Protein AF-A0AA37X378-F1 (afdb_monomer_lite)

InterPro domains:
  IPR056098 Acb2/Tad1, hairpin domain [PF24729] (28-90)

Secondary structure (DSSP, 8-state):
--PPPP-----S----------EEPPPSSTTPPPEEHHHHHHHHHHHHHHHHHHHHHHHHHT-TTS-HHHHHHHHHHHHHHHHHHHHHHH---PPP---

Organism: NCBI:txid1756042

Structure (mmCIF, N/CA/C/O backbone):
data_AF-A0AA37X378-F1
#
_entry.id   AF-A0AA37X378-F1
#
loop_
_atom_site.group_PDB
_atom_site.id
_atom_site.type_symbol
_atom_site.label_atom_id
_atom_site.label_alt_id
_atom_site.label_comp_id
_atom_site.label_asym_id
_atom_site.label_entity_id
_atom_site.label_seq_id
_atom_site.pdbx_PDB_ins_code
_atom_site.Cartn_x
_atom_site.Cartn_y
_atom_site.Cartn_z
_atom_site.occupancy
_atom_site.B_iso_or_equiv
_atom_site.auth_seq_id
_atom_site.auth_comp_id
_atom_site.auth_asym_id
_atom_site.auth_atom_id
_atom_site.pdbx_PDB_model_num
ATOM 1 N N . MET A 1 1 ? 43.327 53.742 -23.580 1.00 50.75 1 MET A N 1
ATOM 2 C CA . MET A 1 1 ? 43.634 52.301 -23.505 1.00 50.75 1 MET A CA 1
ATOM 3 C C . MET A 1 1 ? 42.627 51.672 -22.555 1.00 50.75 1 MET A C 1
ATOM 5 O O . MET A 1 1 ? 42.764 51.834 -21.355 1.00 50.75 1 MET A O 1
ATOM 9 N N . PHE A 1 2 ? 41.570 51.066 -23.095 1.00 42.78 2 PHE A N 1
ATOM 10 C CA . PHE A 1 2 ? 40.565 50.300 -22.350 1.00 42.78 2 PHE A CA 1
ATOM 11 C C . PHE A 1 2 ? 40.379 48.981 -23.107 1.00 42.78 2 PHE A C 1
ATOM 13 O O . PHE A 1 2 ? 40.190 49.040 -24.325 1.00 42.78 2 PHE A O 1
ATOM 20 N N . PRO A 1 3 ? 40.503 47.808 -22.467 1.00 51.09 3 PRO A N 1
ATOM 21 C CA . PRO A 1 3 ? 40.366 46.546 -23.176 1.00 51.09 3 PRO A CA 1
ATOM 22 C C . PRO A 1 3 ? 38.886 46.269 -23.468 1.00 51.09 3 PRO A C 1
ATOM 24 O O . PRO A 1 3 ? 38.030 46.388 -22.594 1.00 51.09 3 PRO A O 1
ATOM 27 N N . SER A 1 4 ? 38.594 45.906 -24.716 1.00 50.22 4 SER A N 1
ATOM 28 C CA . SER A 1 4 ? 37.311 45.339 -25.131 1.00 50.22 4 SER A CA 1
ATOM 29 C C . SER A 1 4 ? 37.162 43.951 -24.502 1.00 50.22 4 SER A C 1
ATOM 31 O O . SER A 1 4 ? 38.012 43.085 -24.701 1.00 50.22 4 SER A O 1
ATOM 33 N N . ALA A 1 5 ? 36.104 43.749 -23.716 1.00 54.38 5 ALA A N 1
ATOM 34 C CA . ALA A 1 5 ? 35.693 42.423 -23.270 1.00 54.38 5 ALA A CA 1
ATOM 35 C C . ALA A 1 5 ? 34.972 41.703 -24.425 1.00 54.38 5 ALA A C 1
ATOM 37 O O . ALA A 1 5 ? 34.148 42.336 -25.095 1.00 54.38 5 ALA A O 1
ATOM 38 N N . PRO A 1 6 ? 35.229 40.408 -24.678 1.00 47.78 6 PRO A N 1
ATOM 39 C CA . PRO A 1 6 ? 34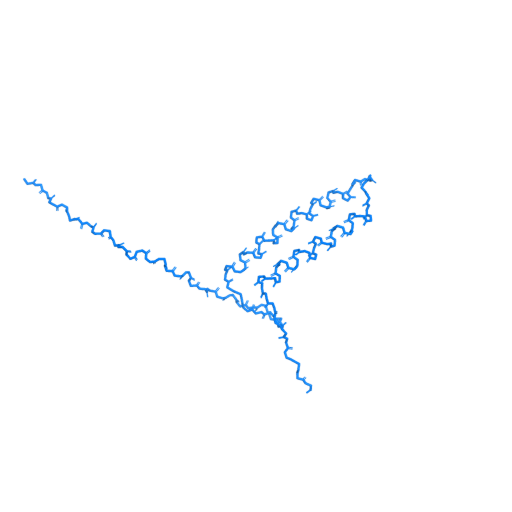.457 39.670 -25.661 1.00 47.78 6 PRO A CA 1
ATOM 40 C C . PRO A 1 6 ? 33.052 39.403 -25.112 1.00 47.78 6 PRO A C 1
ATOM 42 O O . PRO A 1 6 ? 32.877 38.986 -23.967 1.00 47.78 6 PRO A O 1
ATOM 45 N N . ALA A 1 7 ? 32.046 39.644 -25.951 1.00 52.47 7 ALA A N 1
ATOM 46 C CA . ALA A 1 7 ? 30.684 39.206 -25.710 1.00 52.47 7 ALA A CA 1
ATOM 47 C C . ALA A 1 7 ? 30.663 37.671 -25.674 1.00 52.47 7 ALA A C 1
ATOM 49 O O . ALA A 1 7 ? 30.739 37.010 -26.711 1.00 52.47 7 ALA A O 1
ATOM 50 N N . THR A 1 8 ? 30.585 37.097 -24.475 1.00 51.09 8 THR A N 1
ATOM 51 C CA . THR A 1 8 ? 30.285 35.677 -24.304 1.00 51.09 8 THR A CA 1
ATOM 52 C C . THR A 1 8 ? 28.857 35.458 -24.782 1.00 51.09 8 THR A C 1
ATOM 54 O O . THR A 1 8 ? 27.897 35.838 -24.111 1.00 51.09 8 THR A O 1
ATOM 57 N N . PHE A 1 9 ? 28.721 34.885 -25.975 1.00 48.75 9 PHE A N 1
ATOM 58 C CA . PHE A 1 9 ? 27.467 34.340 -26.468 1.00 48.75 9 PHE A CA 1
ATOM 59 C C . PHE A 1 9 ? 26.893 33.405 -25.398 1.00 48.75 9 PHE A C 1
ATOM 61 O O . PHE A 1 9 ? 27.505 32.391 -25.058 1.00 48.75 9 PHE A O 1
ATOM 68 N N . LEU A 1 10 ? 25.721 33.756 -24.858 1.00 48.28 10 LEU A N 1
ATOM 69 C CA . LEU A 1 10 ? 24.872 32.792 -24.170 1.00 48.28 10 LEU A CA 1
ATOM 70 C C . LEU A 1 10 ? 24.645 31.640 -25.149 1.00 48.28 10 LEU A C 1
ATOM 72 O O . LEU A 1 10 ? 24.060 31.841 -26.210 1.00 48.28 10 LEU A O 1
ATOM 76 N N . ASN A 1 11 ? 25.142 30.458 -24.803 1.00 47.06 11 ASN A N 1
ATOM 77 C CA . ASN A 1 11 ? 24.871 29.240 -25.541 1.00 47.06 11 ASN A CA 1
ATOM 78 C C . ASN A 1 11 ? 23.373 28.897 -25.376 1.00 47.06 11 ASN A C 1
ATOM 80 O O . ASN A 1 11 ? 22.959 28.593 -24.256 1.00 47.06 11 ASN A O 1
ATOM 84 N N . PRO A 1 12 ? 22.542 28.944 -26.435 1.00 48.28 12 PRO A N 1
ATOM 85 C CA . PRO A 1 12 ? 21.130 28.571 -26.345 1.00 48.28 12 PRO A CA 1
ATOM 86 C C . PRO A 1 12 ? 20.928 27.049 -26.234 1.00 48.28 12 PRO A C 1
ATO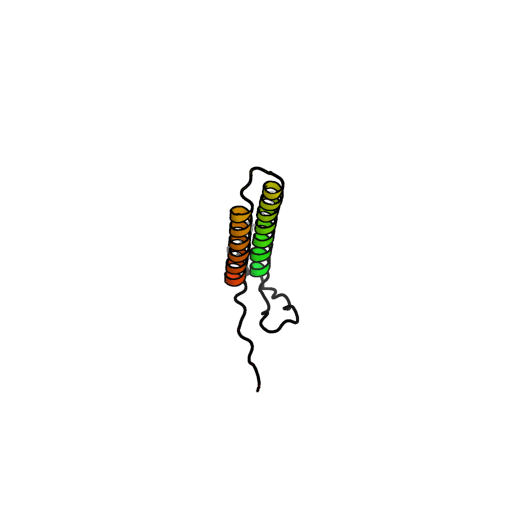M 88 O O . PRO A 1 12 ? 19.799 26.587 -26.092 1.00 48.28 12 PRO A O 1
ATOM 91 N N . GLU A 1 13 ? 22.002 26.253 -26.256 1.00 47.12 13 GLU A N 1
ATOM 92 C CA . GLU A 1 13 ? 21.962 24.799 -26.100 1.00 47.12 13 GLU A CA 1
ATOM 93 C C . GLU A 1 13 ? 22.142 24.329 -24.652 1.00 47.12 13 GLU A C 1
ATOM 95 O O . GLU A 1 13 ? 22.689 23.255 -24.404 1.00 47.12 13 GLU A O 1
ATOM 100 N N . ALA A 1 14 ? 21.569 25.039 -23.677 1.00 45.25 14 ALA A N 1
ATOM 101 C CA . ALA A 1 14 ? 21.140 24.390 -22.436 1.00 45.25 14 ALA A CA 1
ATOM 102 C C . ALA A 1 14 ? 19.930 23.475 -22.730 1.00 45.25 14 ALA A C 1
ATOM 104 O O . ALA A 1 14 ? 18.855 23.598 -22.144 1.00 45.25 14 ALA A O 1
ATOM 105 N N . ARG A 1 15 ? 20.085 22.565 -23.703 1.00 48.53 15 ARG A N 1
ATOM 106 C CA . ARG A 1 15 ? 19.207 21.420 -23.879 1.00 48.53 15 ARG A CA 1
ATOM 107 C C . ARG A 1 15 ? 19.368 20.601 -22.619 1.00 48.53 15 ARG A C 1
ATOM 109 O O . ARG A 1 15 ? 20.431 20.047 -22.368 1.00 48.53 15 ARG A O 1
ATOM 116 N N . MET A 1 16 ? 18.295 20.585 -21.843 1.00 52.75 16 MET A N 1
ATOM 117 C CA . MET A 1 16 ? 18.043 19.674 -20.744 1.00 52.75 16 MET A CA 1
ATOM 118 C C . MET A 1 16 ? 18.489 18.273 -21.164 1.00 52.75 16 MET A C 1
ATOM 120 O O . MET A 1 16 ? 17.800 17.584 -21.917 1.00 52.75 16 MET A O 1
ATOM 124 N N . THR A 1 17 ? 19.697 17.896 -20.758 1.00 48.12 17 THR A N 1
ATOM 125 C CA . THR A 1 17 ? 20.213 16.550 -20.944 1.00 48.12 17 THR A CA 1
ATOM 126 C C . THR A 1 17 ? 19.222 15.634 -20.234 1.00 48.12 17 THR A C 1
ATOM 128 O O . THR A 1 17 ? 18.910 15.897 -19.067 1.00 48.12 17 THR A O 1
ATOM 131 N N . PRO A 1 18 ? 18.666 14.601 -20.890 1.00 53.44 18 PRO A N 1
ATOM 132 C CA . PRO A 1 18 ? 17.876 13.625 -20.162 1.00 53.44 18 PRO A CA 1
ATOM 133 C C . PRO A 1 18 ? 18.786 13.062 -19.070 1.00 53.44 18 PRO A C 1
ATOM 135 O O . PRO A 1 18 ? 19.885 12.593 -19.370 1.00 53.44 18 PRO A O 1
ATOM 138 N N . MET A 1 19 ? 18.372 13.178 -17.803 1.00 53.50 19 MET A N 1
ATOM 139 C CA . MET A 1 19 ? 19.030 12.460 -16.716 1.00 53.50 19 MET A CA 1
ATOM 140 C C . MET A 1 19 ? 19.116 11.005 -17.156 1.00 53.50 19 MET A C 1
ATOM 142 O O . MET A 1 19 ? 18.082 10.360 -17.337 1.00 53.50 19 MET A O 1
ATOM 146 N N . ASN A 1 20 ? 20.341 10.534 -17.386 1.00 51.34 20 ASN A N 1
ATOM 147 C CA . ASN A 1 20 ? 20.623 9.140 -17.670 1.00 51.34 20 ASN A CA 1
ATOM 148 C C . ASN A 1 20 ? 19.839 8.294 -16.667 1.00 51.34 20 ASN A C 1
ATOM 150 O O . ASN A 1 20 ? 20.030 8.412 -15.456 1.00 51.34 20 ASN A O 1
ATOM 154 N N . SER A 1 21 ? 18.920 7.483 -17.180 1.00 53.69 21 SER A N 1
ATOM 155 C CA . SER A 1 21 ? 18.130 6.533 -16.414 1.00 53.69 21 SER A CA 1
ATOM 156 C C . SER A 1 21 ? 19.059 5.433 -15.918 1.00 53.69 21 SER A C 1
ATOM 158 O O . SER A 1 21 ? 19.197 4.391 -16.551 1.00 53.69 21 SER A O 1
ATOM 160 N N . VAL A 1 22 ? 19.746 5.690 -14.805 1.00 60.53 22 VAL A N 1
ATOM 161 C CA . VAL A 1 22 ? 20.441 4.647 -14.057 1.00 60.53 22 VAL A CA 1
ATOM 162 C C . VAL A 1 22 ? 19.356 3.699 -13.554 1.00 60.53 22 VAL A C 1
ATOM 164 O O . VAL A 1 22 ? 18.540 4.057 -12.700 1.00 60.53 22 VAL A O 1
ATOM 167 N N . GLU A 1 23 ? 19.280 2.523 -14.167 1.00 63.00 23 GLU A N 1
ATOM 168 C CA . GLU A 1 23 ? 18.415 1.443 -13.714 1.00 63.00 23 GLU A CA 1
ATOM 169 C C . GLU A 1 23 ? 19.098 0.737 -12.546 1.00 63.00 23 GLU A C 1
ATOM 171 O O . GLU A 1 23 ? 20.263 0.342 -12.627 1.00 63.00 23 GLU A O 1
ATOM 176 N N . HIS A 1 24 ? 18.382 0.597 -11.435 1.00 69.38 24 HIS A N 1
ATOM 177 C CA . HIS A 1 24 ? 18.894 -0.136 -10.286 1.00 69.38 24 HIS A CA 1
ATOM 178 C C . HIS A 1 24 ? 18.648 -1.630 -10.480 1.00 69.38 24 HIS A C 1
ATOM 180 O O . HIS A 1 24 ? 17.556 -2.034 -10.894 1.00 69.38 24 HIS A O 1
ATOM 186 N N . ALA A 1 25 ? 19.657 -2.446 -10.155 1.00 72.56 25 ALA A N 1
ATOM 187 C CA . ALA A 1 25 ? 19.528 -3.897 -10.172 1.00 72.56 25 ALA A CA 1
ATOM 188 C C . ALA A 1 25 ? 18.317 -4.317 -9.326 1.00 72.56 25 ALA A C 1
ATOM 190 O O . ALA A 1 25 ? 18.174 -3.901 -8.174 1.00 72.56 25 ALA A O 1
ATOM 191 N N . ALA A 1 26 ? 17.427 -5.112 -9.919 1.00 71.88 26 ALA A N 1
ATOM 192 C CA . ALA A 1 26 ? 16.284 -5.652 -9.202 1.00 71.88 26 ALA A CA 1
ATOM 193 C C . ALA A 1 26 ? 16.757 -6.560 -8.058 1.00 71.88 26 ALA A C 1
ATOM 195 O O . ALA A 1 26 ? 17.799 -7.211 -8.156 1.00 71.88 26 ALA A O 1
ATOM 196 N N . LEU A 1 27 ? 15.959 -6.645 -6.991 1.00 78.56 27 LEU A N 1
ATOM 197 C CA . LEU A 1 27 ? 16.133 -7.707 -6.001 1.00 78.56 27 LEU A CA 1
ATOM 198 C C . LEU A 1 27 ? 16.049 -9.075 -6.704 1.00 78.56 27 LEU A C 1
ATOM 200 O O . LEU A 1 27 ? 15.306 -9.187 -7.684 1.00 78.56 27 LEU A O 1
ATOM 204 N N . PRO A 1 28 ? 16.761 -10.112 -6.218 1.00 79.25 28 PRO A N 1
ATOM 205 C CA . PRO A 1 28 ? 16.754 -11.456 -6.802 1.00 79.25 28 PRO A CA 1
ATOM 206 C C . PRO A 1 28 ? 15.429 -12.181 -6.504 1.00 79.25 28 PRO A C 1
ATOM 208 O O . PRO A 1 28 ? 15.383 -13.208 -5.834 1.00 79.25 28 PRO A O 1
ATOM 211 N N . VAL A 1 29 ? 14.326 -11.600 -6.970 1.00 81.50 29 VAL A N 1
ATOM 212 C CA . VAL A 1 29 ? 12.951 -12.045 -6.771 1.00 81.50 29 VAL A CA 1
ATOM 213 C C . VAL A 1 29 ? 12.287 -12.076 -8.139 1.00 81.50 29 VAL A C 1
ATOM 215 O O . VAL A 1 29 ? 12.229 -11.065 -8.841 1.00 81.50 29 VAL A O 1
ATOM 218 N N . HIS A 1 30 ? 11.780 -13.241 -8.537 1.00 81.06 30 HIS A N 1
ATOM 219 C CA . HIS A 1 30 ? 11.100 -13.381 -9.820 1.00 81.06 30 HIS A CA 1
ATOM 220 C C . HIS A 1 30 ? 9.924 -12.398 -9.933 1.00 81.06 30 HIS A C 1
ATOM 222 O O . HIS A 1 30 ? 9.123 -12.249 -9.012 1.00 81.06 30 HIS A O 1
ATOM 228 N N . GLY A 1 31 ? 9.823 -11.716 -11.076 1.00 75.25 31 GLY A N 1
ATOM 229 C CA . GLY A 1 31 ? 8.778 -10.718 -11.334 1.00 75.25 31 GLY A CA 1
ATOM 230 C C . GLY A 1 31 ? 9.117 -9.300 -10.858 1.00 75.25 31 GLY A C 1
ATOM 231 O O . GLY A 1 31 ? 8.438 -8.354 -11.272 1.00 75.25 31 GLY A O 1
ATOM 232 N N . CYS A 1 32 ? 10.187 -9.118 -10.071 1.00 79.81 32 CYS A N 1
ATOM 233 C CA . CYS A 1 32 ? 10.782 -7.803 -9.846 1.00 79.81 32 CYS A CA 1
ATOM 234 C C . CYS A 1 32 ? 11.583 -7.384 -11.081 1.00 79.81 32 CYS A C 1
ATOM 236 O O . CYS A 1 32 ? 12.478 -8.087 -11.541 1.00 79.81 32 CYS A O 1
ATOM 238 N N . ARG A 1 33 ? 11.247 -6.214 -11.619 1.00 81.50 33 ARG A N 1
ATOM 239 C CA . ARG A 1 33 ? 11.949 -5.604 -12.749 1.00 81.50 33 ARG A CA 1
ATOM 240 C C . ARG A 1 33 ? 12.923 -4.543 -12.244 1.00 81.50 33 ARG A C 1
ATOM 242 O O . ARG A 1 33 ? 12.607 -3.907 -11.232 1.00 81.50 33 ARG A O 1
ATOM 249 N N . PRO A 1 34 ? 14.049 -4.312 -12.939 1.00 85.75 34 PRO A N 1
ATOM 250 C CA . PRO A 1 34 ? 14.845 -3.111 -12.735 1.00 85.75 34 PRO A CA 1
ATOM 251 C C . PRO A 1 34 ? 13.952 -1.876 -12.848 1.00 85.75 34 PRO A C 1
ATOM 253 O O . PRO A 1 34 ? 13.037 -1.833 -13.674 1.00 85.75 34 PRO A O 1
ATOM 256 N N . GLN A 1 35 ? 14.180 -0.898 -11.978 1.00 86.25 35 GLN A N 1
ATOM 257 C CA . GLN A 1 35 ? 13.411 0.343 -11.953 1.00 86.25 35 GLN A CA 1
ATOM 258 C C . GLN A 1 35 ? 14.342 1.520 -12.237 1.00 86.25 35 GLN A C 1
ATOM 260 O O . GLN A 1 35 ? 15.469 1.538 -11.725 1.00 86.25 35 GLN A O 1
ATOM 265 N N . PRO A 1 36 ? 13.888 2.530 -12.997 1.00 89.69 36 PRO A N 1
ATOM 266 C CA . PRO A 1 36 ? 14.635 3.771 -13.127 1.00 89.69 36 PRO A CA 1
ATOM 267 C C . PRO A 1 36 ? 14.672 4.499 -11.775 1.00 89.69 36 PRO A C 1
ATOM 269 O O . PRO A 1 36 ? 13.701 4.441 -11.014 1.00 89.69 36 PRO A O 1
ATOM 272 N N . ALA A 1 37 ? 15.747 5.243 -11.503 1.00 88.75 37 ALA A N 1
ATOM 273 C CA . ALA A 1 37 ? 15.909 6.023 -10.268 1.00 88.75 37 ALA A CA 1
ATOM 274 C C . ALA A 1 37 ? 14.661 6.857 -9.898 1.00 88.75 37 ALA A C 1
ATOM 276 O O . ALA A 1 37 ? 14.176 6.792 -8.771 1.00 88.75 37 ALA A O 1
ATOM 277 N N . ALA A 1 38 ? 14.045 7.531 -10.875 1.00 90.12 38 ALA A N 1
ATOM 278 C CA . ALA A 1 38 ? 12.833 8.326 -10.657 1.00 90.12 38 ALA A CA 1
ATOM 279 C C . ALA A 1 38 ? 11.621 7.507 -10.160 1.00 90.12 38 ALA A C 1
ATOM 281 O O . ALA A 1 38 ? 10.757 8.039 -9.465 1.00 90.12 38 ALA A O 1
ATOM 282 N N . ALA A 1 39 ? 11.510 6.222 -10.518 1.00 91.62 39 ALA A N 1
ATOM 283 C CA . ALA A 1 39 ? 10.454 5.353 -9.997 1.00 91.62 39 ALA A CA 1
ATOM 284 C C . ALA A 1 39 ? 10.720 4.974 -8.534 1.00 91.62 39 ALA A C 1
ATOM 286 O O . ALA A 1 39 ? 9.790 5.001 -7.726 1.00 91.62 39 ALA A O 1
ATOM 287 N N . LEU A 1 40 ? 11.978 4.681 -8.185 1.00 92.69 40 LEU A N 1
ATOM 288 C CA . LEU A 1 40 ? 12.374 4.416 -6.800 1.00 92.69 40 LEU A CA 1
ATOM 289 C C . LEU A 1 40 ? 12.135 5.631 -5.907 1.00 92.69 40 LEU A C 1
ATOM 291 O O . LEU A 1 40 ? 11.563 5.486 -4.834 1.00 92.69 40 LEU A O 1
ATOM 295 N N . GLU A 1 41 ? 12.518 6.826 -6.356 1.00 94.00 41 GLU A N 1
ATOM 296 C CA . GLU A 1 41 ? 12.289 8.070 -5.615 1.00 94.00 41 GLU A CA 1
ATOM 297 C C . GLU A 1 41 ? 10.803 8.286 -5.314 1.00 94.00 41 GLU A C 1
ATOM 299 O O . GLU A 1 41 ? 10.437 8.584 -4.177 1.00 94.00 41 GLU A O 1
ATOM 304 N N . ARG A 1 42 ? 9.931 8.068 -6.308 1.00 96.38 42 ARG A N 1
ATOM 305 C CA . ARG A 1 42 ? 8.475 8.191 -6.137 1.00 96.38 42 ARG A CA 1
ATOM 306 C C . ARG A 1 42 ? 7.929 7.193 -5.120 1.00 96.38 42 ARG A C 1
ATOM 308 O O . ARG A 1 42 ? 7.182 7.599 -4.235 1.00 96.38 42 ARG A O 1
ATOM 315 N N . VAL A 1 43 ? 8.303 5.917 -5.215 1.00 96.00 43 VAL A N 1
ATOM 316 C CA . VAL A 1 43 ? 7.834 4.891 -4.267 1.00 96.00 43 VAL A CA 1
ATOM 317 C C . VAL A 1 43 ? 8.401 5.124 -2.867 1.00 96.00 43 VAL A C 1
ATOM 319 O O . VAL A 1 43 ? 7.664 5.039 -1.892 1.00 96.00 43 VAL A O 1
ATOM 322 N N . ASN A 1 44 ? 9.669 5.516 -2.739 1.00 96.56 44 ASN A N 1
ATOM 323 C CA . ASN A 1 44 ? 10.255 5.859 -1.442 1.00 96.56 44 ASN A CA 1
ATOM 324 C C . ASN A 1 44 ? 9.539 7.050 -0.790 1.00 96.56 44 ASN A C 1
ATOM 326 O O . ASN A 1 44 ? 9.302 7.042 0.419 1.00 96.56 44 ASN A O 1
ATOM 330 N N . ALA A 1 45 ? 9.147 8.054 -1.580 1.00 97.56 45 ALA A N 1
ATOM 331 C CA . ALA A 1 45 ? 8.331 9.159 -1.090 1.00 97.56 45 ALA A CA 1
ATOM 332 C C . ALA A 1 45 ? 6.946 8.682 -0.615 1.00 97.56 45 ALA A C 1
ATOM 334 O O . ALA A 1 45 ? 6.487 9.121 0.437 1.00 97.56 45 ALA A O 1
ATOM 335 N N . MET A 1 46 ? 6.298 7.758 -1.333 1.00 98.00 46 MET A N 1
ATOM 336 C CA . MET A 1 46 ? 5.013 7.189 -0.906 1.00 98.00 46 MET A CA 1
ATOM 337 C C . MET A 1 46 ? 5.144 6.357 0.371 1.00 98.00 46 MET A C 1
ATOM 339 O O . MET A 1 46 ? 4.356 6.555 1.291 1.00 98.00 46 MET A O 1
ATOM 343 N N . LYS A 1 47 ? 6.187 5.529 0.497 1.00 97.31 47 LYS A N 1
ATOM 344 C CA . LYS A 1 47 ? 6.490 4.754 1.715 1.00 97.31 47 LYS A CA 1
ATOM 345 C C . LYS A 1 47 ? 6.670 5.637 2.946 1.00 97.31 47 LYS A C 1
ATOM 347 O O . LYS A 1 47 ? 6.194 5.323 4.030 1.00 97.31 47 LYS A O 1
ATOM 352 N N . GLN A 1 48 ? 7.326 6.779 2.768 1.00 98.50 48 GLN A N 1
ATOM 353 C CA . GLN A 1 48 ? 7.476 7.787 3.814 1.00 98.50 48 GLN A CA 1
ATOM 354 C C . GLN A 1 48 ? 6.128 8.393 4.242 1.00 98.50 48 GLN A C 1
ATOM 356 O O . GLN A 1 48 ? 5.961 8.752 5.406 1.00 98.50 48 GLN A O 1
ATOM 361 N N . ILE A 1 49 ? 5.171 8.564 3.326 1.00 98.62 49 ILE A N 1
ATOM 362 C CA . ILE A 1 49 ? 3.825 9.060 3.657 1.00 98.62 49 ILE A CA 1
ATOM 363 C C . ILE A 1 49 ? 3.010 7.960 4.343 1.00 98.62 49 ILE A C 1
ATOM 365 O O . ILE A 1 49 ? 2.408 8.231 5.379 1.00 98.62 49 ILE A O 1
ATOM 369 N N . GLU A 1 50 ? 3.040 6.738 3.810 1.00 98.62 50 GLU A N 1
ATOM 370 C CA . GLU A 1 50 ? 2.394 5.557 4.392 1.00 98.62 50 GLU A CA 1
ATOM 371 C C . GLU A 1 50 ? 2.777 5.390 5.866 1.00 98.62 50 GLU A C 1
ATOM 373 O O . GLU A 1 50 ? 1.904 5.392 6.726 1.00 98.62 50 GLU A O 1
ATOM 378 N N . GLU A 1 51 ? 4.075 5.374 6.178 1.00 98.69 51 GLU A N 1
ATOM 379 C CA . GLU A 1 51 ? 4.579 5.234 7.550 1.00 98.69 51 GLU A CA 1
ATOM 380 C C . GLU A 1 51 ? 4.054 6.331 8.493 1.00 98.69 51 GLU A C 1
ATOM 382 O O . GLU A 1 51 ? 3.702 6.059 9.639 1.00 98.69 51 GLU A O 1
ATOM 387 N N . ARG A 1 52 ? 3.959 7.582 8.023 1.00 98.75 52 ARG A N 1
ATOM 388 C CA . ARG A 1 52 ? 3.408 8.679 8.839 1.00 98.75 52 ARG A CA 1
ATOM 389 C C . ARG A 1 52 ? 1.931 8.462 9.148 1.00 98.75 52 ARG A C 1
ATOM 391 O O . ARG A 1 52 ? 1.508 8.717 10.271 1.00 98.75 52 ARG A O 1
ATOM 398 N N . VAL A 1 53 ? 1.160 7.991 8.169 1.00 98.75 53 VAL A N 1
ATOM 399 C CA . VAL A 1 53 ? -0.255 7.658 8.369 1.00 98.75 53 VAL A CA 1
ATOM 400 C C . VAL A 1 53 ? -0.386 6.486 9.338 1.00 98.75 53 VAL A C 1
ATOM 402 O O . VAL A 1 53 ? -1.173 6.576 10.274 1.00 98.75 53 VAL A O 1
ATOM 405 N N . LEU A 1 54 ? 0.410 5.426 9.175 1.00 98.69 54 LEU A N 1
ATOM 406 C CA . LEU A 1 54 ? 0.368 4.258 10.058 1.00 98.69 54 LEU A CA 1
ATOM 407 C C . LEU A 1 54 ? 0.676 4.619 11.516 1.00 98.69 54 LEU A C 1
ATOM 409 O O . LEU A 1 54 ? -0.037 4.156 12.401 1.00 98.69 54 LEU A O 1
ATOM 413 N N . ARG A 1 55 ? 1.637 5.515 11.771 1.00 98.69 55 ARG A N 1
ATOM 414 C CA . ARG A 1 55 ? 1.908 6.018 13.130 1.00 98.69 55 ARG A CA 1
ATOM 415 C C . ARG A 1 55 ? 0.735 6.781 13.735 1.00 98.69 55 ARG A C 1
ATOM 417 O O . ARG A 1 55 ? 0.444 6.596 14.909 1.00 98.69 55 ARG A O 1
ATOM 424 N N . ALA A 1 56 ? 0.025 7.584 12.944 1.00 98.62 56 ALA A N 1
ATOM 425 C CA . ALA A 1 56 ? -1.190 8.247 13.420 1.00 98.62 56 ALA A CA 1
ATOM 426 C C . ALA A 1 56 ? -2.297 7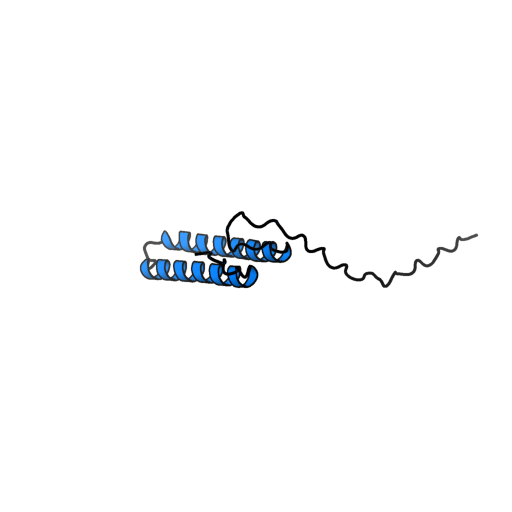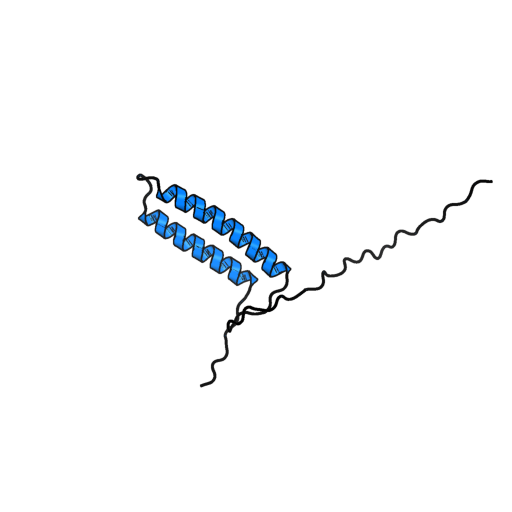.231 13.767 1.00 98.62 56 ALA A C 1
ATOM 428 O O . ALA A 1 56 ? -3.052 7.432 14.716 1.00 98.62 56 ALA A O 1
ATOM 429 N N . LEU A 1 57 ? -2.387 6.113 13.035 1.00 98.62 57 LEU A N 1
ATOM 430 C CA . LEU A 1 57 ? -3.305 5.021 13.379 1.00 98.62 57 LEU A CA 1
ATOM 431 C C . LEU A 1 57 ? -2.863 4.264 14.637 1.00 98.62 57 LEU A C 1
ATOM 433 O O . LEU A 1 57 ? -3.718 3.834 15.410 1.00 98.62 57 LEU A O 1
ATOM 437 N N . ASP A 1 58 ? -1.555 4.097 14.842 1.00 98.62 58 ASP A N 1
ATOM 438 C CA . ASP A 1 58 ? -1.006 3.515 16.068 1.00 98.62 58 ASP A CA 1
ATOM 439 C C . ASP A 1 58 ? -1.332 4.397 17.280 1.00 98.62 58 ASP A C 1
ATOM 441 O O . ASP A 1 58 ? -1.766 3.876 18.299 1.00 98.62 58 ASP A O 1
ATOM 445 N N . GLU A 1 59 ? -1.236 5.723 17.153 1.00 98.50 59 GLU A N 1
ATOM 446 C CA . GLU A 1 59 ? -1.688 6.654 18.194 1.00 98.50 59 GLU A CA 1
ATOM 447 C C . GLU A 1 59 ? -3.190 6.495 18.475 1.00 98.50 59 GLU A C 1
ATOM 449 O O . GLU A 1 59 ? -3.578 6.341 19.629 1.00 98.50 59 GLU A O 1
ATOM 454 N N . LEU A 1 60 ? -4.042 6.451 17.438 1.00 98.38 60 LEU A N 1
ATOM 455 C CA . LEU A 1 60 ? -5.495 6.262 17.592 1.00 98.38 60 LEU A CA 1
ATOM 456 C C . LEU A 1 60 ? -5.876 4.959 18.306 1.00 98.38 60 LEU A C 1
ATOM 458 O O . LEU A 1 60 ? -6.905 4.901 18.985 1.00 98.38 60 LEU A O 1
ATOM 462 N N . LYS A 1 61 ? -5.060 3.917 18.147 1.00 98.25 61 LYS A N 1
ATOM 463 C CA . LYS A 1 61 ? -5.260 2.613 18.779 1.00 98.25 61 LYS A CA 1
ATOM 464 C C . LYS A 1 61 ? -5.167 2.680 20.305 1.00 98.25 61 LYS A C 1
ATOM 466 O O . LYS A 1 61 ? -5.847 1.905 20.972 1.00 98.25 61 LYS A O 1
ATOM 471 N N . GLU A 1 62 ? -4.372 3.602 20.845 1.00 98.31 62 GLU A N 1
ATOM 472 C CA . GLU A 1 62 ? -4.156 3.750 22.290 1.00 98.31 62 GLU A CA 1
ATOM 473 C C . GLU A 1 62 ? -5.338 4.423 23.015 1.00 98.31 62 GLU A C 1
ATOM 475 O O . GLU A 1 62 ? -5.416 4.374 24.242 1.00 98.31 62 GLU A O 1
ATOM 480 N N . PHE A 1 63 ? -6.282 5.022 22.279 1.00 98.12 63 PHE A N 1
ATOM 481 C CA . PHE A 1 63 ? -7.466 5.678 22.840 1.00 98.12 63 PHE A CA 1
ATOM 482 C C . PHE A 1 63 ? -8.605 4.664 23.074 1.00 98.12 63 PHE A C 1
ATOM 484 O O . PHE A 1 63 ? -9.119 4.091 22.104 1.00 98.12 63 PHE A O 1
ATOM 491 N N . PRO A 1 64 ? -9.043 4.429 24.330 1.00 96.00 64 PRO A N 1
ATOM 492 C CA . PRO A 1 64 ? -10.077 3.437 24.649 1.00 96.00 64 PRO A CA 1
ATOM 493 C C . PRO A 1 64 ? -11.445 3.704 24.006 1.00 96.00 64 PRO A C 1
ATOM 495 O O . PRO A 1 64 ? -12.230 2.777 23.819 1.00 96.00 64 PRO A O 1
ATOM 498 N N . GLU A 1 65 ? -11.748 4.961 23.687 1.00 98.06 65 GLU A N 1
ATOM 499 C CA . GLU A 1 65 ? -12.978 5.393 23.023 1.00 98.06 65 GLU A CA 1
ATOM 500 C C . GLU A 1 65 ? -12.995 5.112 21.513 1.00 98.06 65 GLU A C 1
ATOM 502 O O . GLU A 1 65 ? -14.061 5.150 20.893 1.00 98.06 65 GLU A O 1
ATOM 507 N N . THR A 1 66 ? -11.838 4.822 20.911 1.00 98.50 66 THR A N 1
ATOM 508 C CA . THR A 1 66 ? -11.741 4.519 19.482 1.00 98.50 66 THR A CA 1
ATOM 509 C C . THR A 1 66 ? -12.367 3.160 19.188 1.00 98.50 66 THR A C 1
ATOM 511 O O . THR A 1 66 ? -11.977 2.138 19.760 1.00 98.50 66 THR A O 1
ATOM 514 N N . ASP A 1 67 ? -13.298 3.117 18.230 1.00 98.56 67 ASP A N 1
ATOM 515 C CA . ASP A 1 67 ? -13.837 1.857 17.721 1.00 98.56 67 ASP A CA 1
ATOM 516 C C . ASP A 1 67 ? -12.743 1.076 16.973 1.00 98.56 67 ASP A C 1
ATOM 518 O O . ASP A 1 67 ? -12.402 1.343 15.815 1.00 98.56 67 ASP A O 1
ATOM 522 N N . GLN A 1 68 ? -12.202 0.070 17.656 1.00 98.19 68 GLN A N 1
ATOM 523 C CA . GLN A 1 68 ? -11.076 -0.724 17.175 1.00 98.19 68 GLN A CA 1
ATOM 524 C C . GLN A 1 68 ? -11.418 -1.564 15.938 1.00 98.19 68 GLN A C 1
ATOM 526 O O . GLN A 1 68 ? -10.535 -1.867 15.132 1.00 98.19 68 GLN A O 1
ATOM 531 N N . ARG A 1 69 ? -12.692 -1.928 15.741 1.00 98.50 69 ARG A N 1
ATOM 532 C CA . ARG A 1 69 ? -13.121 -2.690 14.562 1.00 98.50 69 ARG A CA 1
ATOM 533 C C . ARG A 1 69 ? -13.057 -1.813 13.314 1.00 98.50 69 ARG A C 1
ATOM 535 O O . ARG A 1 69 ? -12.567 -2.258 12.271 1.00 98.50 69 ARG A O 1
ATOM 542 N N . TRP A 1 70 ? -13.537 -0.577 13.414 1.00 98.69 70 TRP A N 1
ATOM 543 C CA . TRP A 1 70 ? -13.457 0.374 12.306 1.00 98.69 70 TRP A CA 1
ATOM 544 C C . TRP A 1 70 ? -12.022 0.850 12.063 1.00 98.69 70 TRP A C 1
ATOM 546 O O . TRP A 1 70 ? -11.619 0.935 10.903 1.00 98.69 70 TRP A O 1
ATOM 556 N N . LEU A 1 71 ? -11.216 1.039 13.115 1.00 98.75 71 LEU A N 1
ATOM 557 C CA . LEU A 1 71 ? -9.790 1.362 12.981 1.00 98.75 71 LEU A CA 1
ATOM 558 C C . LEU A 1 71 ? -9.011 0.269 12.230 1.00 98.75 71 LEU A C 1
ATOM 560 O O . LEU A 1 71 ? -8.276 0.572 11.291 1.00 98.75 71 LEU A O 1
ATOM 564 N N . ALA A 1 72 ? -9.203 -1.005 12.587 1.00 98.69 72 ALA A N 1
ATOM 565 C CA . ALA A 1 72 ? -8.556 -2.129 11.904 1.00 98.69 72 ALA A CA 1
ATOM 566 C C . ALA A 1 72 ? -8.949 -2.225 10.417 1.00 98.69 72 ALA A C 1
ATOM 568 O O . ALA A 1 72 ? -8.105 -2.513 9.560 1.00 98.69 72 ALA A O 1
ATOM 569 N N . THR A 1 73 ? -10.221 -1.949 10.109 1.00 98.75 73 THR A N 1
ATOM 570 C CA . THR A 1 73 ? -10.719 -1.893 8.726 1.00 98.75 73 THR A CA 1
ATOM 571 C C . THR A 1 73 ? -10.032 -0.766 7.955 1.00 98.75 73 THR A C 1
ATOM 573 O O . THR A 1 73 ? -9.432 -1.015 6.911 1.00 98.75 73 THR A O 1
ATOM 576 N N . GLY A 1 74 ? -10.022 0.448 8.516 1.00 98.69 74 GLY A N 1
ATOM 577 C CA . GLY A 1 74 ? -9.371 1.610 7.910 1.00 98.69 74 GLY A CA 1
ATOM 578 C C . GLY A 1 74 ? -7.874 1.403 7.671 1.00 98.69 74 GLY A C 1
ATOM 579 O O . GLY A 1 74 ? -7.391 1.694 6.579 1.00 98.69 74 GLY A O 1
ATOM 580 N N . ARG A 1 75 ? -7.148 0.829 8.641 1.00 98.69 75 ARG A N 1
ATOM 581 C CA . ARG A 1 75 ? -5.725 0.477 8.484 1.00 98.69 75 ARG A CA 1
ATOM 582 C C . ARG A 1 75 ? -5.500 -0.436 7.283 1.00 98.69 75 ARG A C 1
ATOM 584 O O . ARG A 1 75 ? -4.668 -0.137 6.432 1.00 98.69 75 ARG A O 1
ATOM 591 N N . THR A 1 76 ? -6.274 -1.515 7.199 1.00 98.69 76 THR A N 1
ATOM 592 C CA . THR A 1 76 ? -6.170 -2.493 6.110 1.00 98.69 76 THR A CA 1
ATOM 593 C C . THR A 1 76 ? -6.399 -1.841 4.744 1.00 98.69 76 THR A C 1
ATOM 595 O O . THR A 1 76 ? -5.682 -2.131 3.786 1.00 98.69 76 THR A O 1
ATOM 598 N N . ASP A 1 77 ? -7.398 -0.967 4.634 1.00 98.81 77 ASP A N 1
ATOM 599 C CA . ASP A 1 77 ? -7.720 -0.300 3.371 1.00 98.81 77 ASP A CA 1
ATOM 600 C C . ASP A 1 77 ? -6.662 0.738 2.977 1.00 98.81 77 ASP A C 1
ATOM 602 O O . ASP A 1 77 ? -6.328 0.852 1.796 1.00 98.81 77 ASP A O 1
ATOM 606 N N . ILE A 1 78 ? -6.067 1.429 3.952 1.00 98.75 78 ILE A N 1
ATOM 607 C CA . ILE A 1 78 ? -4.936 2.340 3.737 1.00 98.75 78 ILE A CA 1
ATOM 608 C C . ILE A 1 78 ? -3.705 1.575 3.230 1.00 98.75 78 ILE A C 1
ATOM 610 O O . ILE A 1 78 ? -3.156 1.947 2.192 1.00 98.75 78 ILE A O 1
ATOM 614 N N . GLU A 1 79 ? -3.306 0.487 3.895 1.00 98.62 79 GLU A N 1
ATOM 615 C CA . GLU A 1 79 ? -2.168 -0.356 3.482 1.00 98.62 79 GLU A CA 1
ATOM 616 C C . GLU A 1 79 ? -2.384 -0.924 2.065 1.00 98.62 79 GLU A C 1
ATOM 618 O O . GLU A 1 79 ? -1.500 -0.870 1.204 1.00 98.62 79 GLU A O 1
ATOM 623 N N . LYS A 1 80 ? -3.602 -1.400 1.758 1.00 98.75 80 LYS A N 1
ATOM 624 C CA . LYS A 1 80 ? -3.971 -1.825 0.396 1.00 98.75 80 LYS A CA 1
ATOM 625 C C . LYS A 1 80 ? -3.901 -0.677 -0.609 1.00 98.75 80 LYS A C 1
ATOM 627 O O . LYS A 1 80 ? -3.464 -0.893 -1.742 1.00 98.75 80 LYS A O 1
ATOM 632 N N . GLY A 1 81 ? -4.330 0.518 -0.214 1.00 98.56 81 GLY A N 1
ATOM 633 C CA . GLY A 1 81 ? -4.275 1.726 -1.029 1.00 98.56 81 GLY A CA 1
ATOM 634 C C . GLY A 1 81 ? -2.844 2.079 -1.428 1.00 98.56 81 GLY A C 1
ATOM 635 O O . GLY A 1 81 ? -2.554 2.188 -2.620 1.00 98.56 81 GLY A O 1
ATOM 636 N N . PHE A 1 82 ? -1.929 2.172 -0.460 1.00 98.62 82 PHE A N 1
ATOM 637 C CA . PHE A 1 82 ? -0.511 2.434 -0.730 1.00 98.62 82 PHE A CA 1
ATOM 638 C C . PHE A 1 82 ? 0.133 1.325 -1.561 1.00 98.62 82 PHE A C 1
ATOM 640 O O . PHE A 1 82 ? 0.820 1.617 -2.541 1.00 98.62 82 PHE A O 1
ATOM 647 N N . MET A 1 83 ? -0.171 0.056 -1.273 1.00 98.12 83 MET A N 1
ATOM 648 C CA . MET A 1 83 ? 0.277 -1.059 -2.108 1.00 98.12 83 MET A CA 1
ATOM 649 C C . MET A 1 83 ? -0.186 -0.909 -3.568 1.00 98.12 83 MET A C 1
ATOM 651 O O . MET A 1 83 ? 0.595 -1.151 -4.491 1.00 98.12 83 MET A O 1
ATOM 655 N N . ALA A 1 84 ? -1.441 -0.522 -3.809 1.00 98.38 84 ALA A N 1
ATOM 656 C CA . ALA A 1 84 ? -1.959 -0.312 -5.160 1.00 98.38 84 ALA A CA 1
ATOM 657 C C . ALA A 1 84 ?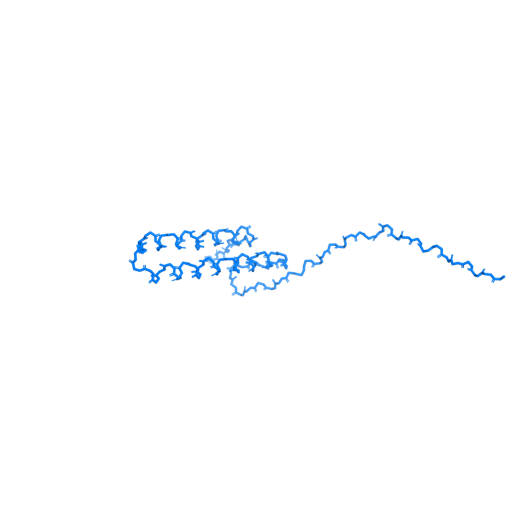 -1.261 0.864 -5.869 1.00 98.38 84 ALA A C 1
ATOM 659 O O . ALA A 1 84 ? -0.900 0.743 -7.044 1.00 98.38 84 ALA A O 1
ATOM 660 N N . VAL A 1 85 ? -1.016 1.966 -5.151 1.00 97.88 85 VAL A N 1
ATOM 661 C CA . VAL A 1 85 ? -0.281 3.136 -5.655 1.00 97.88 85 VAL A CA 1
ATOM 662 C C . VAL A 1 85 ? 1.151 2.761 -6.038 1.00 97.88 85 VAL A C 1
ATOM 664 O O . VAL A 1 85 ? 1.550 3.004 -7.178 1.00 97.88 85 VAL A O 1
ATOM 667 N N . ASP A 1 86 ? 1.903 2.095 -5.163 1.00 96.69 86 ASP A N 1
ATOM 668 C CA . ASP A 1 86 ? 3.286 1.687 -5.447 1.00 96.69 86 ASP A CA 1
ATOM 669 C C . ASP A 1 86 ? 3.361 0.739 -6.649 1.00 96.69 86 ASP A C 1
ATOM 671 O O . ASP A 1 86 ? 4.206 0.885 -7.539 1.00 96.69 86 ASP A O 1
ATOM 675 N N . ARG A 1 87 ? 2.420 -0.209 -6.740 1.00 95.00 87 ARG A N 1
ATOM 676 C CA . ARG A 1 87 ? 2.314 -1.125 -7.886 1.00 95.00 87 ARG A CA 1
ATOM 677 C C . ARG A 1 87 ? 1.987 -0.405 -9.192 1.00 95.00 87 ARG A C 1
ATOM 679 O O . ARG A 1 87 ? 2.428 -0.871 -10.242 1.00 95.00 87 ARG A O 1
ATOM 686 N N . SER A 1 88 ? 1.262 0.715 -9.152 1.00 95.88 88 SER A N 1
ATOM 687 C CA . SER A 1 88 ? 0.998 1.536 -10.344 1.00 95.88 88 SER A CA 1
ATOM 688 C C . SER A 1 88 ? 2.275 2.169 -10.919 1.00 95.88 88 SER A C 1
ATOM 690 O O . SER A 1 88 ? 2.367 2.380 -12.133 1.00 95.88 88 SER A O 1
ATOM 692 N N . VAL A 1 89 ? 3.284 2.397 -10.067 1.00 94.50 89 VAL A N 1
ATOM 693 C CA . VAL A 1 89 ? 4.605 2.910 -10.451 1.00 94.50 89 VAL A CA 1
ATOM 694 C C . VAL A 1 89 ? 5.520 1.768 -10.889 1.00 94.50 89 VAL A C 1
ATOM 696 O O . VAL A 1 89 ? 6.025 1.796 -12.009 1.00 94.50 89 VAL A O 1
ATOM 699 N N . PHE A 1 90 ? 5.700 0.746 -10.046 1.00 93.06 90 PHE A N 1
ATOM 700 C CA . PHE A 1 90 ? 6.655 -0.344 -10.293 1.00 93.06 90 PHE A CA 1
ATOM 701 C C . PHE A 1 90 ? 6.211 -1.351 -11.357 1.00 93.06 90 PHE A C 1
ATOM 703 O O . PHE A 1 90 ? 7.063 -2.001 -11.961 1.00 93.06 90 PHE A O 1
ATOM 710 N N . LYS A 1 91 ? 4.904 -1.493 -11.612 1.00 91.31 91 LYS A N 1
ATOM 711 C CA . LYS A 1 91 ? 4.345 -2.325 -12.697 1.00 91.31 91 LYS A CA 1
ATOM 712 C C . LYS A 1 91 ? 4.992 -3.727 -12.782 1.00 91.31 91 LYS A C 1
ATOM 714 O O . LYS A 1 91 ? 5.586 -4.068 -13.811 1.00 91.31 91 LYS A O 1
ATOM 719 N N . PRO A 1 92 ? 4.913 -4.538 -11.708 1.00 89.38 92 PRO A N 1
ATOM 720 C CA . PRO A 1 92 ? 5.502 -5.876 -11.691 1.00 89.38 92 PRO A CA 1
ATOM 721 C C . PRO A 1 92 ? 4.885 -6.760 -12.777 1.00 89.38 92 PRO A C 1
ATOM 723 O O . PRO A 1 92 ? 3.710 -6.603 -13.123 1.00 89.38 92 PRO A O 1
ATOM 726 N N . SER A 1 93 ? 5.658 -7.713 -13.296 1.00 86.44 93 SER A N 1
ATOM 727 C CA . SER A 1 93 ? 5.187 -8.621 -14.343 1.00 86.44 93 SER A CA 1
ATOM 728 C C . SER A 1 93 ? 4.945 -10.033 -13.875 1.00 86.44 93 SER A C 1
ATOM 730 O O . SER A 1 93 ? 5.522 -10.496 -12.896 1.00 86.44 93 SER A O 1
ATOM 732 N N . ARG A 1 94 ? 4.108 -10.728 -14.645 1.00 87.94 94 ARG A N 1
ATOM 733 C CA . ARG A 1 94 ? 3.957 -12.174 -14.535 1.00 87.94 94 ARG A CA 1
ATOM 734 C C . ARG A 1 94 ? 5.297 -12.849 -14.833 1.00 87.94 94 ARG A C 1
ATOM 736 O O . ARG A 1 94 ? 6.074 -12.354 -15.649 1.00 87.94 94 ARG A O 1
ATOM 743 N N . VAL A 1 95 ? 5.541 -13.944 -14.131 1.00 89.31 95 VAL A N 1
ATOM 744 C CA . VAL A 1 95 ? 6.694 -14.827 -14.313 1.00 89.31 95 VAL A CA 1
ATOM 745 C C . VAL A 1 95 ? 6.218 -16.002 -15.156 1.00 89.31 95 VAL A C 1
ATOM 747 O O . VAL A 1 95 ? 5.104 -16.484 -14.946 1.00 89.31 95 VAL A O 1
ATOM 750 N N . GLU A 1 96 ? 7.027 -16.428 -16.118 1.00 87.19 96 GLU A N 1
ATOM 751 C CA . GLU A 1 96 ? 6.751 -17.646 -16.877 1.00 87.19 96 GLU A CA 1
ATOM 752 C C . GLU A 1 96 ? 7.028 -18.869 -16.001 1.00 87.19 96 GLU A C 1
ATOM 754 O O . GLU A 1 96 ? 8.041 -18.929 -15.304 1.00 87.19 96 GLU A O 1
ATOM 759 N N . ILE A 1 97 ? 6.106 -19.828 -16.014 1.00 90.00 97 ILE A N 1
ATOM 760 C CA . ILE A 1 97 ? 6.259 -21.109 -15.326 1.00 90.00 97 ILE A CA 1
ATOM 761 C C . ILE A 1 97 ? 6.545 -22.140 -16.412 1.00 90.00 97 ILE A C 1
ATOM 763 O O . ILE A 1 97 ? 5.760 -22.265 -17.350 1.00 90.00 97 ILE A O 1
ATOM 767 N N . VAL A 1 98 ? 7.677 -22.835 -16.299 1.00 83.75 98 VAL A N 1
ATOM 768 C CA . VAL A 1 98 ? 7.983 -23.998 -17.137 1.00 83.75 98 VAL A CA 1
ATOM 769 C C . VAL A 1 98 ? 7.456 -25.227 -16.400 1.00 83.75 98 VAL A C 1
ATOM 771 O O . VAL A 1 98 ? 7.812 -25.423 -15.237 1.00 83.75 98 VAL A O 1
ATOM 774 N N . GLU A 1 99 ? 6.567 -25.980 -17.050 1.00 70.56 99 GLU A N 1
ATOM 775 C CA . GLU A 1 99 ? 6.027 -27.259 -16.556 1.00 70.56 99 GLU A CA 1
ATOM 776 C C . GLU A 1 99 ? 7.040 -28.404 -16.680 1.00 70.56 99 GLU A C 1
ATOM 778 O O . GLU A 1 99 ? 7.800 -28.427 -17.678 1.00 70.56 99 GLU A O 1
#

Foldseek 3Di:
DDDDDDPDPPDPPPPVDPPPFPFDDFDPDFQQDTAGPVLVVVLVVLVVVLVVVVVVLVVLVPDPPRPVVVSVVV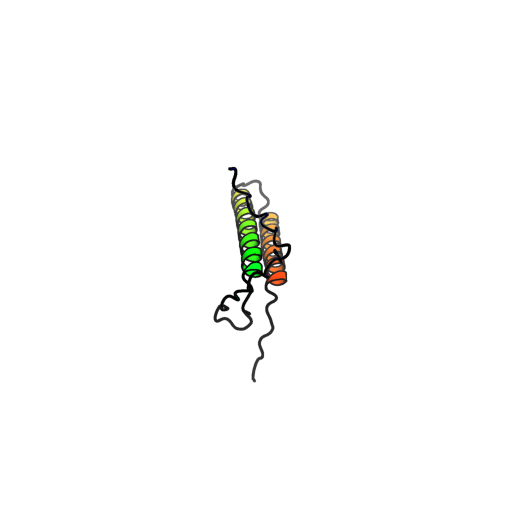NVVSVVVSVVVNCVSRVGDDGDDDD

pLDDT: mean 83.18, std 19.22, range [42.78, 98.81]

Radius of gyration: 24.69 Å; chains: 1; bounding box: 58×80×51 Å

Sequence (99 aa):
MFPSAPATFLNPEARMTPMNSVEHAALPVHGCRPQPAAALERVNAMKQIEERVLRALDELKEFPETDQRWLATGRTDIEKGFMAVDRSVFKPSRVEIVE